Protein AF-A0A6G1LBF7-F1 (afdb_monomer_lite)

Radius of gyration: 17.84 Å; chains: 1; bounding box: 27×61×36 Å

Sequence (98 aa):
MPEDICTYSLKQLDTAKLFIKRPKIASYLGSTVLADRFLIEVETHNLTKRNPHPNLVQFQGCIARNGRATGLILRRYAGTLMDVVGDSEGSIRSNVTQ

Structure (mmCIF, N/CA/C/O backbone):
data_AF-A0A6G1LBF7-F1
#
_entry.id   AF-A0A6G1LBF7-F1
#
loop_
_atom_site.group_PDB
_atom_site.id
_atom_site.type_symbol
_atom_site.label_atom_id
_atom_site.label_alt_id
_atom_site.label_comp_id
_atom_site.label_asym_id
_atom_site.label_entity_id
_atom_site.label_seq_id
_atom_site.pdbx_PDB_ins_code
_atom_site.Cartn_x
_atom_site.Cartn_y
_atom_site.Cartn_z
_atom_site.occupancy
_atom_site.B_iso_or_equiv
_atom_site.auth_seq_id
_atom_site.auth_comp_id
_atom_site.auth_asym_id
_atom_site.auth_atom_id
_atom_site.pdbx_PDB_model_num
ATOM 1 N N . MET A 1 1 ? 9.473 -10.016 -8.746 1.00 80.75 1 MET A N 1
ATOM 2 C CA . MET A 1 1 ? 8.925 -9.884 -7.382 1.00 80.75 1 MET A CA 1
ATOM 3 C C . MET A 1 1 ? 9.601 -10.910 -6.507 1.00 80.75 1 MET A C 1
ATOM 5 O O . MET A 1 1 ? 9.688 -12.039 -6.975 1.00 80.75 1 MET A O 1
ATOM 9 N N . PRO A 1 2 ? 10.087 -10.533 -5.317 1.00 82.56 2 PRO A N 1
ATOM 10 C CA . PRO A 1 2 ? 10.571 -11.492 -4.327 1.00 82.56 2 PRO A CA 1
ATOM 11 C C . PRO A 1 2 ? 9.477 -12.493 -3.927 1.00 82.56 2 PRO A C 1
ATOM 13 O O . PRO A 1 2 ? 8.295 -12.143 -3.903 1.00 82.56 2 PRO A O 1
ATOM 16 N N . GLU A 1 3 ? 9.867 -13.737 -3.649 1.00 82.88 3 GLU A N 1
ATOM 17 C CA . GLU A 1 3 ? 8.941 -14.851 -3.379 1.00 82.88 3 GLU A CA 1
ATOM 18 C C . GLU A 1 3 ? 8.234 -14.739 -2.019 1.00 82.88 3 GLU A C 1
ATOM 20 O O . GLU A 1 3 ? 7.135 -15.258 -1.841 1.00 82.88 3 GLU A O 1
ATOM 25 N N . ASP A 1 4 ? 8.829 -14.018 -1.068 1.00 88.50 4 ASP A N 1
ATOM 26 C CA . ASP A 1 4 ? 8.313 -13.821 0.290 1.00 88.50 4 ASP A CA 1
ATOM 27 C C . ASP A 1 4 ? 7.263 -12.697 0.394 1.00 88.50 4 ASP A C 1
ATOM 29 O O . ASP A 1 4 ? 6.758 -12.407 1.483 1.00 88.50 4 ASP A O 1
ATOM 33 N N . ILE A 1 5 ? 6.914 -12.059 -0.728 1.00 91.69 5 ILE A N 1
ATOM 34 C CA . ILE A 1 5 ? 5.910 -10.995 -0.787 1.00 91.69 5 ILE A CA 1
ATOM 35 C C . ILE A 1 5 ? 4.579 -11.556 -1.289 1.00 91.69 5 ILE A C 1
ATOM 37 O O . ILE A 1 5 ? 4.445 -12.006 -2.426 1.00 91.69 5 ILE A O 1
ATOM 41 N N . CYS A 1 6 ? 3.536 -11.434 -0.463 1.00 93.31 6 CYS A N 1
ATOM 42 C CA . CYS A 1 6 ? 2.171 -11.734 -0.889 1.00 93.31 6 CYS A CA 1
ATOM 43 C C . CYS A 1 6 ? 1.724 -10.740 -1.971 1.00 93.31 6 CYS A C 1
ATOM 45 O O . CYS A 1 6 ? 1.683 -9.528 -1.730 1.00 93.31 6 CYS A O 1
ATOM 47 N N . THR A 1 7 ? 1.338 -11.256 -3.138 1.00 94.75 7 THR A N 1
ATOM 48 C CA . THR A 1 7 ? 0.835 -10.450 -4.255 1.00 94.75 7 THR A CA 1
ATOM 49 C C . THR A 1 7 ? -0.632 -10.744 -4.542 1.00 94.75 7 THR A C 1
ATOM 51 O O . THR A 1 7 ? -1.097 -11.869 -4.375 1.00 94.75 7 THR A O 1
ATOM 54 N N . TYR A 1 8 ? -1.365 -9.720 -4.975 1.00 95.12 8 TYR A N 1
ATOM 55 C CA . TYR A 1 8 ? -2.794 -9.808 -5.270 1.00 95.12 8 TYR A CA 1
ATOM 56 C C . TYR A 1 8 ? -3.125 -9.116 -6.591 1.00 95.12 8 TYR A C 1
ATOM 58 O O . TYR A 1 8 ? -2.475 -8.143 -6.989 1.00 95.12 8 TYR A O 1
ATOM 66 N N . SER A 1 9 ? -4.187 -9.568 -7.254 1.00 94.44 9 SER A N 1
ATOM 67 C CA . SER A 1 9 ? -4.835 -8.788 -8.307 1.00 94.44 9 SER A CA 1
ATOM 68 C C . SER A 1 9 ? -5.821 -7.808 -7.682 1.00 94.44 9 SER A C 1
ATOM 70 O O . SER A 1 9 ? -6.564 -8.161 -6.768 1.00 94.44 9 SER A O 1
ATOM 72 N N . LEU A 1 10 ? -5.902 -6.586 -8.216 1.00 90.88 10 LEU A N 1
ATOM 73 C CA . LEU A 1 10 ? -6.837 -5.571 -7.717 1.00 90.88 10 LEU A CA 1
ATOM 74 C C . LEU A 1 10 ? -8.298 -6.061 -7.717 1.00 90.88 10 LEU A C 1
ATOM 76 O O . LEU A 1 10 ? -9.068 -5.669 -6.851 1.00 90.88 10 LEU A O 1
ATOM 80 N N . LYS A 1 11 ? -8.669 -6.945 -8.654 1.00 91.69 11 LYS A N 1
ATOM 81 C CA . LYS A 1 11 ? -10.029 -7.500 -8.768 1.00 91.69 11 LYS A CA 1
ATOM 82 C C . LYS A 1 11 ? -10.435 -8.402 -7.593 1.00 91.69 11 LYS A C 1
ATOM 84 O O . LYS A 1 11 ? -11.615 -8.679 -7.439 1.00 91.69 11 LYS A O 1
ATOM 89 N N . GLN A 1 12 ? -9.474 -8.884 -6.807 1.00 89.62 12 GLN A N 1
ATOM 90 C CA . GLN A 1 12 ? -9.703 -9.803 -5.686 1.00 89.62 12 GLN A CA 1
ATOM 91 C C . GLN A 1 12 ? -9.846 -9.069 -4.346 1.00 89.62 12 GLN A C 1
ATOM 93 O O . GLN A 1 12 ? -10.084 -9.703 -3.324 1.00 89.62 12 GLN A O 1
ATOM 98 N N . LEU A 1 13 ? -9.652 -7.747 -4.330 1.00 91.81 13 LEU A N 1
ATOM 99 C CA . LEU A 1 13 ? -9.577 -6.966 -3.104 1.00 91.81 13 LEU A CA 1
ATOM 100 C C . LEU A 1 13 ? -10.878 -6.209 -2.853 1.00 91.81 13 LEU A C 1
ATOM 102 O O . LEU A 1 13 ? -11.366 -5.483 -3.717 1.00 91.81 13 LEU A O 1
ATOM 106 N N . ASP A 1 14 ? -11.371 -6.297 -1.621 1.00 93.69 14 ASP A N 1
ATOM 107 C CA . ASP A 1 14 ? -12.365 -5.366 -1.091 1.00 9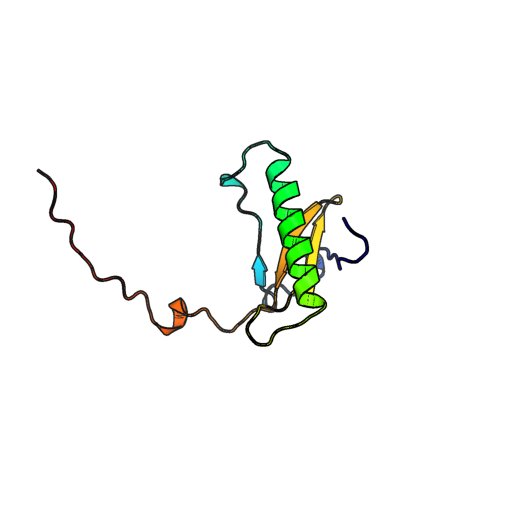3.69 14 ASP A CA 1
ATOM 108 C C . ASP A 1 14 ? -11.669 -4.040 -0.741 1.00 93.69 14 ASP A C 1
ATOM 110 O O . ASP A 1 14 ? -11.153 -3.829 0.361 1.00 93.69 14 ASP A O 1
ATOM 114 N N . THR A 1 15 ? -11.589 -3.143 -1.722 1.00 88.94 15 THR A N 1
ATOM 115 C CA . THR A 1 15 ? -10.859 -1.872 -1.605 1.00 88.94 15 THR A CA 1
ATOM 116 C C . THR A 1 15 ? -11.497 -0.894 -0.617 1.00 88.94 15 THR A C 1
ATOM 118 O O . THR A 1 15 ? -10.815 0.024 -0.150 1.00 88.94 15 THR A O 1
ATOM 121 N N . ALA A 1 16 ? -12.760 -1.101 -0.232 1.00 90.88 16 ALA A N 1
ATOM 122 C CA . ALA A 1 16 ? -13.411 -0.295 0.796 1.00 90.88 16 ALA A CA 1
ATOM 123 C C . ALA A 1 16 ? -12.775 -0.530 2.177 1.00 90.88 16 ALA A C 1
ATOM 125 O O . ALA A 1 16 ? -12.626 0.407 2.959 1.00 90.88 16 ALA A O 1
ATOM 126 N N . LYS A 1 17 ? -12.303 -1.752 2.456 1.00 93.81 17 LYS A N 1
ATOM 127 C CA . LYS A 1 17 ? -11.690 -2.123 3.747 1.00 93.81 17 LYS A CA 1
ATOM 128 C C . LYS A 1 17 ? -10.177 -1.916 3.809 1.00 93.81 17 LYS A C 1
ATOM 130 O O . LYS A 1 17 ? -9.578 -2.027 4.877 1.00 93.81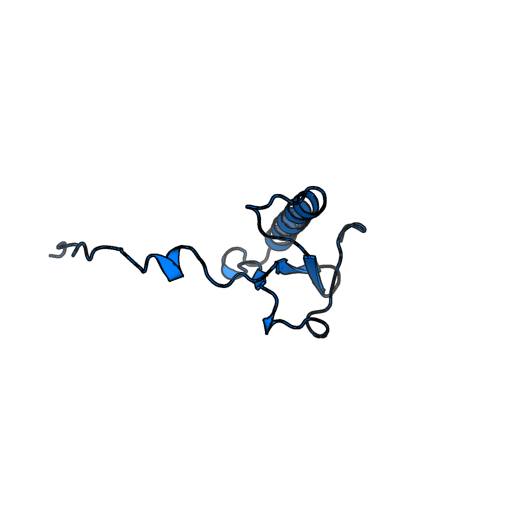 17 LYS A O 1
ATOM 135 N N . LEU A 1 18 ? -9.547 -1.612 2.679 1.00 96.06 18 LEU A N 1
ATOM 136 C CA . LEU A 1 18 ? -8.093 -1.564 2.539 1.00 96.06 18 LEU A CA 1
ATOM 137 C C . LEU A 1 18 ? -7.632 -0.178 2.122 1.00 96.06 18 LEU A C 1
ATOM 139 O O . LEU A 1 18 ? -8.289 0.475 1.317 1.00 96.06 18 LEU A O 1
ATOM 143 N N . PHE A 1 19 ? -6.477 0.256 2.617 1.00 96.56 19 PHE A N 1
ATOM 144 C CA . PHE A 1 19 ? -5.821 1.452 2.107 1.00 96.56 19 PHE A CA 1
ATOM 145 C C . PHE A 1 19 ? -4.796 1.051 1.046 1.00 96.56 19 PHE A C 1
ATOM 147 O O . PHE A 1 19 ? -3.868 0.292 1.320 1.00 96.56 19 PHE A O 1
ATOM 154 N N . ILE A 1 20 ? -4.969 1.555 -0.177 1.00 96.44 20 ILE A N 1
ATOM 155 C CA . ILE A 1 20 ? -4.092 1.230 -1.303 1.00 96.44 20 ILE A CA 1
ATOM 156 C C . ILE A 1 20 ? -3.175 2.416 -1.585 1.00 96.44 20 ILE A C 1
ATOM 158 O O . ILE A 1 20 ? -3.590 3.394 -2.210 1.00 96.44 20 ILE A O 1
ATOM 162 N N . LYS A 1 21 ? -1.914 2.318 -1.161 1.00 95.00 21 LYS A N 1
ATOM 163 C CA . LYS A 1 21 ? -0.901 3.338 -1.457 1.00 95.00 21 LYS A CA 1
ATOM 164 C C . LYS A 1 21 ? -0.317 3.083 -2.846 1.00 95.00 21 LYS A C 1
ATOM 166 O O . LYS A 1 21 ? 0.259 2.023 -3.089 1.00 95.00 21 LYS A O 1
ATOM 171 N N . ARG A 1 22 ? -0.477 4.035 -3.768 1.00 93.19 22 ARG A N 1
ATOM 172 C CA . ARG A 1 22 ? 0.052 3.948 -5.141 1.00 93.19 22 ARG A CA 1
ATOM 173 C C . ARG A 1 22 ? 1.320 4.790 -5.308 1.00 93.19 22 ARG A C 1
ATOM 175 O O . ARG A 1 22 ? 1.432 5.831 -4.660 1.00 93.19 22 ARG A O 1
ATOM 182 N N . PRO A 1 23 ? 2.245 4.386 -6.196 1.00 89.44 23 PRO A N 1
ATOM 183 C CA . PRO A 1 23 ? 3.406 5.202 -6.519 1.00 89.44 23 PRO A CA 1
ATOM 184 C C . PRO A 1 23 ? 2.974 6.516 -7.184 1.00 89.44 23 PRO A C 1
ATOM 186 O O . PRO A 1 23 ? 2.079 6.538 -8.034 1.00 89.44 23 PRO A O 1
ATOM 189 N N . LYS A 1 24 ? 3.627 7.625 -6.824 1.00 85.56 24 LYS A N 1
ATOM 190 C CA . LYS A 1 24 ? 3.367 8.943 -7.419 1.00 85.56 24 LYS A CA 1
ATOM 191 C C . LYS A 1 24 ? 4.090 9.061 -8.766 1.00 85.56 24 LYS A C 1
ATOM 193 O O . LYS A 1 24 ? 5.233 9.502 -8.833 1.00 85.56 24 LYS A O 1
ATOM 198 N N . ILE A 1 25 ? 3.410 8.651 -9.839 1.00 79.25 25 ILE A N 1
ATOM 199 C CA . ILE A 1 25 ? 3.985 8.525 -11.195 1.00 79.25 25 ILE A CA 1
ATOM 200 C C . ILE A 1 25 ? 4.486 9.864 -11.754 1.00 79.25 25 ILE A C 1
ATOM 202 O O . ILE A 1 25 ? 5.535 9.903 -12.385 1.00 79.25 25 ILE A O 1
ATOM 206 N N . ALA A 1 26 ? 3.780 10.968 -11.485 1.00 76.31 26 ALA A N 1
ATOM 207 C CA . ALA A 1 26 ? 4.123 12.293 -12.016 1.00 76.31 26 ALA A CA 1
ATOM 208 C C . ALA A 1 26 ? 5.539 12.771 -11.635 1.00 76.31 26 ALA A C 1
ATOM 210 O O . ALA A 1 26 ? 6.100 13.626 -12.308 1.00 76.31 26 ALA A O 1
ATOM 211 N N . SER A 1 27 ? 6.126 12.213 -10.574 1.00 67.12 27 SER A N 1
ATOM 212 C CA . SER A 1 27 ? 7.474 12.559 -10.117 1.00 67.12 27 SER A CA 1
ATOM 213 C C . SER A 1 27 ? 8.590 11.797 -10.847 1.00 67.12 27 SER A C 1
ATOM 215 O O . SER A 1 27 ? 9.758 12.087 -10.614 1.00 67.12 27 SER A O 1
ATOM 217 N N . TYR A 1 28 ? 8.255 10.825 -11.706 1.00 64.75 28 TYR A N 1
ATOM 218 C CA . TYR A 1 28 ? 9.218 9.937 -12.361 1.00 64.75 28 TYR A CA 1
ATOM 219 C C . TYR A 1 28 ? 8.749 9.604 -13.785 1.00 64.75 28 TYR A C 1
ATOM 221 O O . TYR A 1 28 ? 8.185 8.541 -14.048 1.00 64.75 28 TYR A O 1
ATOM 229 N N . LEU A 1 29 ? 8.951 10.534 -14.718 1.00 71.75 29 LEU A N 1
ATOM 230 C CA . LEU A 1 29 ? 8.636 10.309 -16.127 1.00 71.75 29 LEU A CA 1
ATOM 231 C C . LEU A 1 29 ? 9.703 9.411 -16.777 1.00 71.75 29 LEU A C 1
ATOM 233 O O . LEU A 1 29 ? 10.880 9.756 -16.811 1.00 71.75 29 LEU A O 1
ATOM 237 N N . GLY A 1 30 ? 9.273 8.263 -17.311 1.00 66.12 30 GLY A N 1
ATOM 238 C CA . GLY A 1 30 ? 10.025 7.489 -18.308 1.00 66.12 30 GLY A CA 1
ATOM 239 C C . GLY A 1 30 ? 11.159 6.582 -17.814 1.00 66.12 30 GLY A C 1
ATOM 240 O O . GLY A 1 30 ? 11.859 6.027 -18.655 1.00 66.12 30 GLY A O 1
ATOM 241 N N . SER A 1 31 ? 11.355 6.388 -16.504 1.00 74.00 31 SER A N 1
ATOM 242 C CA . SER A 1 31 ? 12.465 5.572 -15.978 1.00 74.00 31 SER A CA 1
ATOM 243 C C . SER A 1 31 ? 12.018 4.376 -15.129 1.00 74.00 31 SER A C 1
ATOM 245 O O . SER A 1 31 ? 10.972 4.395 -14.475 1.00 74.00 31 SER A O 1
ATOM 247 N N . THR A 1 32 ? 12.842 3.321 -15.103 1.00 82.00 32 THR A N 1
ATOM 248 C CA . THR A 1 32 ? 12.664 2.159 -14.207 1.00 82.00 32 THR A CA 1
ATOM 249 C C . THR A 1 32 ? 12.838 2.523 -12.736 1.00 82.00 32 THR A C 1
ATOM 251 O O . THR A 1 32 ? 12.315 1.819 -11.880 1.00 82.00 32 THR A O 1
ATOM 254 N N . VAL A 1 33 ? 13.459 3.673 -12.446 1.00 85.94 33 VAL A N 1
ATOM 255 C CA . VAL A 1 33 ? 13.711 4.192 -11.093 1.00 85.94 33 VAL A CA 1
ATOM 256 C C . VAL A 1 33 ? 12.445 4.208 -10.240 1.00 85.94 33 VAL A C 1
ATOM 258 O O . VAL A 1 33 ? 12.513 3.935 -9.044 1.00 85.94 33 VAL A O 1
ATOM 261 N N . LEU A 1 34 ? 11.279 4.497 -10.831 1.00 87.69 34 LEU A N 1
ATOM 262 C CA . LEU A 1 34 ? 10.013 4.434 -10.101 1.00 87.69 34 LEU A CA 1
ATOM 263 C C . LEU A 1 34 ? 9.698 3.015 -9.625 1.00 87.69 34 LEU A C 1
ATOM 265 O O . LEU A 1 34 ? 9.310 2.829 -8.476 1.00 87.69 34 LEU A O 1
ATOM 269 N N . ALA A 1 35 ? 9.842 2.031 -10.512 1.00 87.25 35 ALA A N 1
ATOM 270 C CA . ALA A 1 35 ? 9.588 0.636 -10.185 1.00 87.25 35 ALA A CA 1
ATOM 271 C C . ALA A 1 35 ? 10.591 0.132 -9.140 1.00 87.25 35 ALA A C 1
ATOM 273 O O . ALA A 1 35 ? 10.175 -0.533 -8.196 1.00 87.25 35 ALA A O 1
ATOM 274 N N . ASP A 1 36 ? 11.863 0.515 -9.264 1.00 89.25 36 ASP A N 1
ATOM 275 C CA . ASP A 1 36 ? 12.927 0.121 -8.336 1.00 89.25 36 ASP A CA 1
ATOM 276 C C . ASP A 1 36 ? 12.698 0.724 -6.941 1.00 89.25 36 ASP A C 1
ATOM 278 O O . ASP A 1 36 ? 12.690 0.013 -5.938 1.00 89.25 36 ASP A O 1
ATOM 282 N N . ARG A 1 37 ? 12.399 2.029 -6.859 1.00 89.94 37 ARG A N 1
ATOM 283 C CA . ARG A 1 37 ? 12.060 2.695 -5.587 1.00 89.94 37 ARG A CA 1
ATOM 284 C C . ARG A 1 37 ? 10.794 2.131 -4.964 1.00 89.94 37 ARG A C 1
ATOM 286 O O . ARG A 1 37 ? 10.723 1.970 -3.748 1.00 89.94 37 ARG A O 1
ATOM 293 N N . PHE A 1 38 ? 9.792 1.833 -5.784 1.00 92.38 38 PHE A N 1
ATOM 294 C CA . PHE A 1 38 ? 8.561 1.252 -5.278 1.00 92.38 38 PHE A CA 1
ATOM 295 C C . PHE A 1 38 ? 8.774 -0.183 -4.791 1.00 92.38 38 PHE A C 1
ATOM 297 O O . PHE A 1 38 ? 8.171 -0.574 -3.797 1.00 92.38 38 PHE A O 1
ATOM 304 N N . LEU A 1 39 ? 9.666 -0.953 -5.420 1.00 92.50 39 LEU A N 1
ATOM 305 C CA . LEU A 1 39 ? 10.050 -2.275 -4.932 1.00 92.50 39 LEU A CA 1
ATOM 306 C C . LEU A 1 39 ? 10.746 -2.194 -3.566 1.00 92.50 39 LEU A C 1
ATOM 308 O O . LEU A 1 39 ? 10.359 -2.932 -2.663 1.00 92.50 39 LEU A O 1
ATOM 312 N N . ILE A 1 40 ? 11.667 -1.242 -3.375 1.00 93.56 40 ILE A N 1
ATOM 313 C CA . ILE A 1 40 ? 12.282 -0.971 -2.061 1.00 93.56 40 ILE A CA 1
ATOM 314 C C . ILE A 1 40 ? 11.203 -0.671 -1.011 1.00 93.56 40 ILE A C 1
ATOM 316 O O . ILE A 1 40 ? 11.267 -1.152 0.121 1.00 93.56 40 ILE A O 1
ATOM 320 N N . GLU A 1 41 ? 10.177 0.099 -1.379 1.00 93.94 41 GLU A N 1
ATOM 321 C CA . GLU A 1 41 ? 9.059 0.386 -0.482 1.00 93.94 41 GLU A CA 1
ATOM 322 C C . GLU A 1 41 ? 8.276 -0.883 -0.102 1.00 93.94 41 GLU A C 1
ATOM 324 O O . GLU A 1 41 ? 7.921 -1.055 1.068 1.00 93.94 41 GLU A O 1
ATOM 329 N N . VAL A 1 42 ? 8.039 -1.789 -1.059 1.00 95.44 42 VAL A N 1
ATOM 330 C CA . VAL A 1 42 ? 7.390 -3.091 -0.817 1.00 95.44 42 VAL A CA 1
ATOM 331 C C . VAL A 1 42 ? 8.228 -3.946 0.136 1.00 95.44 42 VAL A C 1
ATOM 333 O O . VAL A 1 42 ? 7.691 -4.471 1.110 1.00 95.44 42 VAL A O 1
ATOM 336 N N . GLU A 1 43 ? 9.532 -4.065 -0.103 1.00 94.81 43 GLU A N 1
ATOM 337 C CA . GLU A 1 43 ? 10.442 -4.859 0.734 1.00 94.81 43 GLU A CA 1
ATOM 338 C C . GLU A 1 43 ? 10.534 -4.303 2.159 1.00 94.81 43 GLU A C 1
ATOM 340 O O . GLU A 1 43 ? 10.452 -5.055 3.133 1.00 94.81 43 GLU A O 1
ATOM 345 N N . THR A 1 44 ? 10.593 -2.976 2.290 1.00 94.44 44 THR A N 1
ATOM 346 C CA . THR A 1 44 ? 10.609 -2.293 3.591 1.00 94.44 44 THR A CA 1
ATOM 347 C C . THR A 1 44 ? 9.347 -2.600 4.398 1.00 94.44 44 THR A C 1
ATOM 349 O O . THR A 1 44 ? 9.422 -2.898 5.588 1.00 94.44 44 THR A O 1
ATOM 352 N N . HIS A 1 45 ? 8.175 -2.597 3.761 1.00 95.38 45 HIS A N 1
ATOM 353 C CA . HIS A 1 45 ? 6.936 -2.988 4.433 1.00 95.38 45 HIS A CA 1
ATOM 354 C C . HIS A 1 45 ? 6.857 -4.500 4.703 1.00 95.38 45 HIS A C 1
ATOM 356 O O . HIS A 1 45 ? 6.229 -4.926 5.673 1.00 95.38 45 HIS A O 1
ATOM 362 N N . ASN A 1 46 ? 7.511 -5.339 3.896 1.00 94.44 46 ASN A N 1
ATOM 363 C CA . ASN A 1 46 ? 7.577 -6.770 4.189 1.00 94.44 46 ASN A CA 1
ATOM 364 C C . ASN A 1 46 ? 8.399 -7.056 5.459 1.00 94.44 46 ASN A C 1
ATOM 366 O O . ASN A 1 46 ? 8.074 -7.970 6.220 1.00 94.44 46 ASN A O 1
ATOM 370 N N . LEU A 1 47 ? 9.420 -6.238 5.742 1.00 92.94 47 LEU A N 1
ATOM 371 C CA . LEU A 1 47 ? 10.163 -6.295 7.005 1.00 92.94 47 LEU A CA 1
ATOM 372 C C . LEU A 1 47 ? 9.264 -5.973 8.208 1.00 92.94 47 LEU A C 1
ATOM 374 O O . LEU A 1 47 ? 9.307 -6.690 9.209 1.00 92.94 47 LEU A O 1
ATOM 378 N N . THR A 1 48 ? 8.413 -4.946 8.111 1.00 90.69 48 THR A N 1
ATOM 379 C CA . THR A 1 48 ? 7.490 -4.588 9.206 1.00 90.69 48 THR A CA 1
ATOM 380 C C . THR A 1 48 ? 6.380 -5.618 9.395 1.00 90.69 48 THR A C 1
ATOM 382 O O . THR A 1 48 ? 5.909 -5.812 10.512 1.00 90.69 48 THR A O 1
ATOM 385 N N . LYS A 1 49 ? 5.995 -6.348 8.341 1.00 91.75 49 LYS A N 1
ATOM 386 C CA . LYS A 1 49 ? 5.071 -7.488 8.453 1.00 91.75 49 LYS A CA 1
ATOM 387 C C . LYS A 1 49 ? 5.660 -8.642 9.269 1.00 91.75 49 LYS A C 1
ATOM 389 O O . LYS A 1 49 ? 4.923 -9.290 10.006 1.00 91.75 49 LYS A O 1
ATOM 394 N N . ARG A 1 50 ? 6.971 -8.890 9.160 1.00 90.75 50 ARG A N 1
ATOM 395 C CA . ARG A 1 50 ? 7.669 -9.920 9.950 1.00 90.75 50 ARG A CA 1
ATOM 396 C C . ARG A 1 50 ? 7.790 -9.557 11.429 1.00 90.75 50 ARG A C 1
ATOM 398 O O . ARG A 1 50 ? 7.751 -10.452 12.262 1.00 90.75 50 ARG A O 1
ATOM 405 N N . ASN A 1 51 ? 7.888 -8.266 11.745 1.00 91.19 51 ASN A N 1
ATOM 406 C CA . ASN A 1 51 ? 7.941 -7.753 13.117 1.00 91.19 51 ASN A CA 1
ATOM 407 C C . ASN A 1 51 ? 6.879 -6.658 13.323 1.00 91.19 51 ASN A C 1
ATOM 409 O O . ASN A 1 51 ? 7.212 -5.468 13.286 1.00 91.19 51 ASN A O 1
ATOM 413 N N . PRO A 1 52 ? 5.598 -7.029 13.508 1.00 92.00 52 PRO A N 1
ATOM 414 C CA . PRO A 1 52 ? 4.520 -6.059 13.641 1.00 92.00 52 PRO A CA 1
ATOM 415 C C . PRO A 1 52 ? 4.715 -5.168 14.870 1.00 92.00 52 PRO A C 1
ATOM 417 O O . PRO A 1 52 ? 4.864 -5.660 15.986 1.00 92.00 52 PRO A O 1
ATOM 420 N N . HIS A 1 53 ? 4.653 -3.852 14.676 1.00 92.50 53 HIS A N 1
ATOM 421 C CA . HIS A 1 53 ? 4.673 -2.876 15.763 1.00 92.50 53 HIS A CA 1
ATOM 422 C C . HIS A 1 53 ? 3.287 -2.227 15.912 1.00 92.50 53 HIS A C 1
ATOM 424 O O . HIS A 1 53 ? 2.700 -1.850 14.894 1.00 92.50 53 HIS A O 1
ATOM 430 N N . PRO A 1 54 ? 2.758 -2.036 17.137 1.00 92.25 54 PRO A N 1
ATOM 431 C CA . PRO A 1 54 ? 1.405 -1.505 17.350 1.00 92.25 54 PRO A CA 1
ATOM 432 C C . PRO A 1 54 ? 1.180 -0.113 16.741 1.00 92.25 54 PRO A C 1
ATOM 434 O O . PRO A 1 54 ? 0.073 0.194 16.308 1.00 92.25 54 PRO A O 1
ATOM 437 N N . ASN A 1 55 ? 2.238 0.699 16.658 1.00 94.12 55 ASN A N 1
ATOM 438 C CA . ASN A 1 55 ? 2.179 2.076 16.148 1.00 94.12 55 ASN A CA 1
ATOM 439 C C . ASN A 1 55 ? 2.623 2.220 14.681 1.00 94.12 55 ASN A C 1
ATOM 441 O O . ASN A 1 55 ? 2.802 3.339 14.209 1.00 94.12 55 ASN A O 1
ATOM 445 N N . LEU A 1 56 ? 2.845 1.114 13.964 1.00 93.38 56 LEU A N 1
ATOM 446 C CA . LEU A 1 56 ? 3.122 1.138 12.527 1.00 93.38 56 LEU A CA 1
ATOM 447 C C . LEU A 1 56 ? 1.949 0.545 11.752 1.00 93.38 56 LEU A C 1
ATOM 449 O O . LEU A 1 56 ? 1.217 -0.319 12.236 1.00 93.38 56 LEU A O 1
ATOM 453 N N . VAL A 1 57 ? 1.780 1.007 10.514 1.00 94.62 57 VAL A N 1
ATOM 454 C CA . VAL A 1 57 ? 0.741 0.480 9.631 1.00 94.62 57 VAL A CA 1
ATOM 455 C C . VAL A 1 57 ? 0.991 -0.992 9.316 1.00 94.62 57 VAL A C 1
ATOM 457 O O . VAL A 1 57 ? 2.094 -1.399 8.953 1.00 94.62 57 VAL A O 1
ATOM 460 N N . GLN A 1 58 ? -0.064 -1.798 9.418 1.00 94.75 58 GLN A N 1
ATOM 461 C CA . GLN A 1 58 ? 0.000 -3.208 9.051 1.00 94.75 58 GLN A CA 1
ATOM 462 C C . GLN A 1 58 ? 0.017 -3.368 7.528 1.00 94.75 58 GLN A C 1
ATOM 464 O O . GLN A 1 58 ? -0.931 -2.979 6.835 1.00 94.75 58 GLN A O 1
ATOM 469 N N . PHE A 1 59 ? 1.090 -3.976 7.024 1.00 95.81 59 PHE A N 1
ATOM 470 C CA . PHE A 1 59 ? 1.251 -4.361 5.627 1.00 95.81 59 PHE A CA 1
ATOM 471 C C . PHE A 1 59 ? 0.659 -5.747 5.364 1.00 95.81 59 PHE A C 1
ATOM 473 O O . PHE A 1 59 ? 0.960 -6.706 6.073 1.00 95.81 59 PHE A O 1
ATOM 480 N N . GLN A 1 60 ? -0.170 -5.867 4.327 1.00 93.94 60 GLN A N 1
ATOM 481 C CA . GLN A 1 60 ? -0.826 -7.133 3.970 1.00 93.94 60 GLN A CA 1
ATOM 482 C C . GLN A 1 60 ? -0.178 -7.796 2.746 1.00 93.94 60 GLN A C 1
ATOM 484 O O . GLN A 1 60 ? -0.109 -9.027 2.663 1.00 93.94 60 GLN A O 1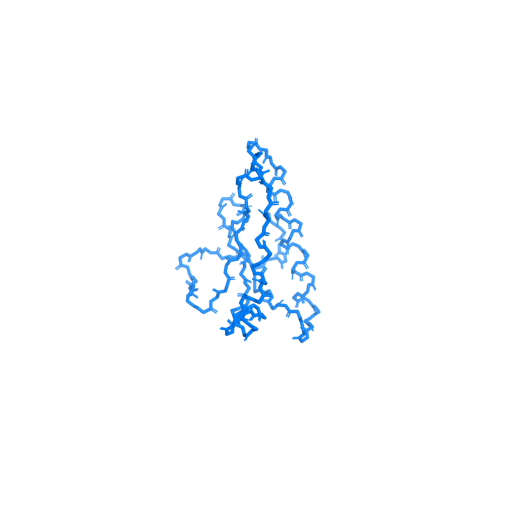
ATOM 489 N N . GLY A 1 61 ? 0.348 -6.987 1.827 1.00 94.88 61 GLY A N 1
ATOM 490 C CA . GLY A 1 61 ? 0.969 -7.412 0.576 1.00 94.88 61 GLY A CA 1
ATOM 491 C C . GLY A 1 61 ? 0.941 -6.287 -0.453 1.00 94.88 61 GLY A C 1
ATOM 492 O O . GLY A 1 61 ? 0.687 -5.129 -0.117 1.00 94.88 61 GLY A O 1
ATOM 493 N N . CYS A 1 62 ? 1.160 -6.606 -1.722 1.00 96.06 62 CYS A N 1
ATOM 494 C CA . CYS A 1 62 ? 1.076 -5.622 -2.798 1.00 96.06 62 CYS A CA 1
ATOM 495 C C . CYS A 1 62 ? 0.160 -6.085 -3.933 1.00 96.06 62 CYS A C 1
ATOM 497 O O . CYS A 1 62 ? -0.097 -7.271 -4.130 1.00 96.06 62 CYS A O 1
ATOM 499 N N . ILE A 1 63 ? -0.349 -5.126 -4.697 1.00 96.06 63 ILE A N 1
ATOM 500 C CA . ILE A 1 63 ? -0.999 -5.400 -5.971 1.00 96.06 63 ILE A CA 1
ATOM 501 C C . ILE A 1 63 ? 0.102 -5.574 -7.007 1.00 96.06 63 ILE A C 1
ATOM 503 O O . ILE A 1 63 ? 0.923 -4.667 -7.172 1.00 96.06 63 ILE A O 1
ATOM 507 N N . ALA A 1 64 ? 0.085 -6.689 -7.732 1.00 93.81 64 ALA A N 1
ATOM 508 C CA . ALA A 1 64 ? 1.025 -6.947 -8.814 1.00 93.81 64 ALA A CA 1
ATOM 509 C C . ALA A 1 64 ? 0.306 -7.070 -10.162 1.00 93.81 64 ALA A C 1
ATOM 511 O O . ALA A 1 64 ? -0.749 -7.694 -10.278 1.00 93.81 64 ALA A O 1
ATOM 512 N N . ARG A 1 65 ? 0.901 -6.491 -11.207 1.00 91.69 65 ARG A N 1
ATOM 513 C CA . ARG A 1 65 ? 0.461 -6.639 -12.598 1.00 91.69 65 ARG A CA 1
ATOM 514 C C . ARG A 1 65 ? 1.686 -6.791 -13.488 1.00 91.69 65 ARG A C 1
ATOM 516 O O . ARG A 1 65 ? 2.601 -5.976 -13.416 1.00 91.69 65 ARG A O 1
ATOM 523 N N . ASN A 1 66 ? 1.705 -7.8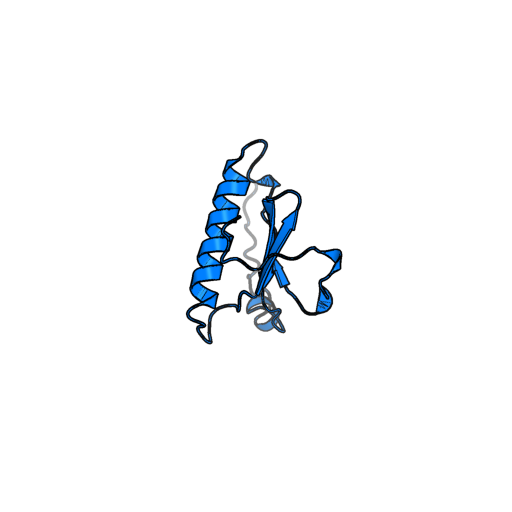22 -14.331 1.00 89.75 66 ASN A N 1
ATOM 524 C CA . ASN A 1 66 ? 2.820 -8.116 -15.243 1.00 89.75 66 ASN A CA 1
ATOM 525 C C . ASN A 1 66 ? 4.184 -8.151 -14.518 1.00 89.75 66 ASN A C 1
ATOM 527 O O . ASN A 1 66 ? 5.149 -7.528 -14.961 1.00 89.75 66 ASN A O 1
ATOM 531 N N . GLY A 1 67 ? 4.232 -8.796 -13.347 1.00 86.62 67 GLY A N 1
ATOM 532 C CA . GLY A 1 67 ? 5.443 -8.918 -12.524 1.00 86.62 67 GLY A CA 1
ATOM 533 C C . GLY A 1 67 ? 5.888 -7.643 -11.793 1.00 86.62 67 GLY A C 1
ATOM 534 O O . GLY A 1 67 ? 6.914 -7.675 -11.115 1.00 86.62 67 GLY A O 1
ATOM 535 N N . ARG A 1 68 ? 5.140 -6.535 -11.896 1.00 88.38 68 ARG A N 1
ATOM 536 C CA . ARG A 1 68 ? 5.461 -5.241 -11.268 1.00 88.38 68 ARG A CA 1
ATOM 537 C C . ARG A 1 68 ? 4.456 -4.874 -10.184 1.00 88.38 68 ARG A C 1
ATOM 539 O O . ARG A 1 68 ? 3.261 -5.107 -10.352 1.00 88.38 68 ARG A O 1
ATOM 546 N N . ALA A 1 69 ? 4.931 -4.262 -9.101 1.00 92.56 69 ALA A N 1
ATOM 547 C CA . ALA A 1 69 ? 4.070 -3.781 -8.028 1.00 92.56 69 ALA A CA 1
ATOM 548 C C . ALA A 1 69 ? 3.430 -2.473 -8.476 1.00 92.56 69 ALA A C 1
ATOM 550 O O . ALA A 1 69 ? 4.102 -1.574 -8.977 1.00 92.56 69 ALA A O 1
ATOM 551 N N . THR A 1 70 ? 2.121 -2.374 -8.291 1.00 93.06 70 THR A N 1
ATOM 552 C CA . THR A 1 70 ? 1.326 -1.206 -8.689 1.00 93.06 70 THR A CA 1
ATOM 553 C C . THR A 1 70 ? 0.607 -0.551 -7.512 1.00 93.06 70 THR A C 1
ATOM 555 O O . THR A 1 70 ? 0.002 0.508 -7.672 1.00 93.06 70 THR A O 1
ATOM 558 N N . GLY A 1 71 ? 0.652 -1.165 -6.328 1.00 95.00 71 GLY A N 1
ATOM 559 C CA . GLY A 1 71 ? 0.121 -0.590 -5.095 1.00 95.00 71 GLY A CA 1
ATOM 560 C C . GLY A 1 71 ? 0.508 -1.411 -3.868 1.00 95.00 71 GLY A C 1
ATOM 561 O O . GLY A 1 71 ? 0.621 -2.629 -3.964 1.00 95.00 71 GLY A O 1
ATOM 562 N N . LEU A 1 72 ? 0.691 -0.760 -2.724 1.00 96.56 72 LEU A N 1
ATOM 563 C CA . LEU A 1 72 ? 0.827 -1.420 -1.425 1.00 96.56 72 LEU A CA 1
ATOM 564 C C . LEU A 1 72 ? -0.553 -1.585 -0.805 1.00 96.56 72 LEU A C 1
ATOM 566 O O . LEU A 1 72 ? -1.372 -0.666 -0.863 1.00 96.56 72 LEU A O 1
ATOM 570 N N . ILE A 1 73 ? -0.792 -2.741 -0.199 1.00 97.00 73 ILE A N 1
ATOM 571 C CA . ILE A 1 73 ? -2.024 -3.048 0.516 1.00 97.00 73 ILE A CA 1
ATOM 572 C C . ILE A 1 73 ? -1.744 -2.867 2.000 1.00 97.00 73 ILE A C 1
ATOM 574 O O . ILE A 1 73 ? -1.022 -3.652 2.623 1.00 97.00 73 ILE A O 1
ATOM 578 N N . LEU A 1 74 ? -2.319 -1.808 2.550 1.00 96.69 74 LEU A N 1
ATOM 579 C CA . LEU A 1 74 ? -2.168 -1.408 3.936 1.00 96.69 74 LEU A CA 1
ATOM 580 C C . LEU A 1 74 ? -3.511 -1.512 4.657 1.00 96.69 74 LEU A C 1
ATOM 582 O O . LEU A 1 74 ? -4.585 -1.393 4.055 1.00 96.69 74 LEU A O 1
ATOM 586 N N . ARG A 1 75 ? -3.458 -1.708 5.974 1.00 95.50 75 ARG A N 1
ATOM 587 C CA . ARG A 1 75 ? -4.640 -1.569 6.825 1.00 95.50 75 ARG A CA 1
ATOM 588 C C . ARG A 1 75 ? -5.219 -0.158 6.692 1.00 95.50 75 ARG A C 1
ATOM 590 O O . ARG A 1 75 ? -4.493 0.829 6.781 1.00 95.50 75 ARG A O 1
ATOM 597 N N . ARG A 1 76 ? -6.537 -0.074 6.505 1.00 95.31 76 ARG A N 1
ATOM 598 C CA . ARG A 1 76 ? -7.280 1.185 6.591 1.00 95.31 76 ARG A CA 1
ATOM 599 C C . ARG A 1 76 ? -7.552 1.516 8.060 1.00 95.31 76 ARG A C 1
ATOM 601 O O . ARG A 1 76 ? -8.002 0.653 8.813 1.00 95.31 76 ARG A O 1
ATOM 608 N N . TYR A 1 77 ? -7.288 2.758 8.449 1.00 93.94 77 TYR A N 1
ATOM 609 C CA . TYR A 1 77 ? -7.654 3.317 9.752 1.00 93.94 77 TYR A CA 1
ATOM 610 C C . TYR A 1 77 ? -8.832 4.283 9.592 1.00 93.94 77 TYR A C 1
ATOM 612 O O . TYR A 1 77 ? -9.149 4.682 8.472 1.00 93.94 77 TYR A O 1
ATOM 620 N N . ALA A 1 78 ? -9.488 4.626 10.704 1.00 93.31 78 ALA A N 1
ATOM 621 C CA . ALA A 1 78 ? -10.672 5.488 10.705 1.00 93.31 78 ALA A CA 1
ATOM 622 C C . ALA A 1 78 ? -10.386 6.907 10.185 1.00 93.31 78 ALA A C 1
ATOM 624 O O . ALA A 1 78 ? -11.266 7.529 9.604 1.00 93.31 78 ALA A O 1
ATOM 625 N N . GLY A 1 79 ? -9.155 7.386 10.361 1.00 92.25 79 GLY A N 1
ATOM 626 C CA . GLY A 1 79 ? -8.716 8.696 9.909 1.00 92.25 79 GLY A CA 1
ATOM 627 C C . GLY A 1 79 ? -7.234 8.910 10.185 1.00 92.25 79 GLY A C 1
ATOM 628 O O . GLY A 1 79 ? -6.541 8.044 10.731 1.00 92.25 79 GLY A O 1
ATOM 629 N N . THR A 1 80 ? -6.757 10.068 9.771 1.00 93.88 80 THR A N 1
ATOM 630 C CA . THR A 1 80 ? -5.425 10.606 10.017 1.00 93.88 80 THR A CA 1
ATOM 631 C C . THR A 1 80 ? -5.470 11.602 11.172 1.00 93.88 80 THR A C 1
ATOM 633 O O . THR A 1 80 ? -6.536 12.024 11.611 1.00 93.88 80 THR A O 1
ATOM 636 N N . LEU A 1 81 ? -4.300 12.015 11.660 1.00 93.19 81 LEU A N 1
ATOM 637 C CA . LEU A 1 81 ? -4.225 13.078 12.662 1.00 93.19 81 LEU A CA 1
ATOM 638 C C . LEU A 1 81 ? -4.854 14.389 12.156 1.00 93.19 81 LEU A C 1
ATOM 640 O O . LEU A 1 81 ? -5.553 15.053 12.914 1.00 93.19 81 LEU A O 1
ATOM 644 N N . MET A 1 82 ? -4.651 14.725 10.877 1.00 94.25 82 MET A N 1
ATOM 645 C CA . MET A 1 82 ? -5.204 15.939 10.264 1.00 94.25 82 MET A CA 1
ATOM 646 C C . MET A 1 82 ? -6.736 15.939 10.250 1.00 94.25 82 MET A C 1
ATOM 648 O O . MET A 1 82 ? -7.341 16.981 10.479 1.00 94.25 82 MET A O 1
ATOM 652 N N . ASP A 1 83 ? -7.362 14.770 10.073 1.00 92.44 83 ASP A N 1
ATOM 653 C CA . ASP A 1 83 ? -8.827 14.641 10.120 1.00 92.44 83 ASP A CA 1
ATOM 654 C C . ASP A 1 83 ? -9.396 14.967 11.511 1.00 92.44 83 ASP A C 1
ATOM 656 O O . ASP A 1 83 ? -10.540 15.398 11.628 1.00 92.44 83 ASP A O 1
ATOM 660 N N . VAL A 1 84 ? -8.605 14.756 12.570 1.00 90.62 84 VAL A N 1
ATOM 661 C CA . VAL A 1 84 ? -9.021 14.973 13.964 1.00 90.62 84 VAL A CA 1
ATOM 662 C C . VAL A 1 84 ? -8.710 16.390 14.435 1.00 90.62 84 VAL A C 1
ATOM 664 O O . VAL A 1 84 ? -9.536 17.007 15.102 1.00 90.62 84 VAL A O 1
ATOM 667 N N . VAL A 1 85 ? -7.517 16.898 14.122 1.00 92.00 85 VAL A N 1
ATOM 668 C CA . VAL A 1 85 ? -7.069 18.226 14.574 1.00 92.00 85 VAL A CA 1
ATOM 669 C C . VAL A 1 85 ? -7.753 19.344 13.778 1.00 92.00 85 VAL A C 1
ATOM 671 O O . VAL A 1 85 ? -7.908 20.450 14.291 1.00 92.00 85 VAL A O 1
ATOM 674 N N . GLY A 1 86 ? -8.209 19.055 12.553 1.00 79.50 86 GLY A N 1
ATOM 675 C CA . GLY A 1 86 ? -8.639 20.078 11.606 1.00 79.50 86 GLY A CA 1
ATOM 676 C C . GLY A 1 86 ? -7.442 20.869 11.073 1.00 79.50 86 GLY A C 1
ATOM 677 O O . GLY A 1 86 ? -6.393 20.955 11.716 1.00 79.50 86 GLY A O 1
ATOM 678 N N . ASP A 1 87 ? -7.581 21.437 9.876 1.00 65.62 87 ASP A N 1
ATOM 679 C CA . ASP A 1 87 ? -6.523 22.218 9.229 1.00 65.62 87 ASP A CA 1
ATOM 680 C C . ASP A 1 87 ? -6.337 23.546 9.982 1.00 65.62 87 ASP A C 1
ATOM 682 O O . ASP A 1 87 ? -6.956 24.568 9.694 1.00 65.62 87 ASP A O 1
ATOM 686 N N . SER A 1 88 ? -5.528 23.503 11.036 1.00 61.41 88 SER A N 1
ATOM 687 C CA . SER A 1 88 ? -5.194 24.650 11.877 1.00 61.41 88 SER A CA 1
ATOM 688 C C . SER A 1 88 ? -4.030 25.433 11.269 1.00 61.41 88 SER A C 1
ATOM 690 O O . SER A 1 88 ? -3.099 25.803 11.979 1.00 61.41 88 SER A O 1
ATOM 692 N N . GLU A 1 89 ? -4.034 25.671 9.957 1.00 56.91 89 GLU A N 1
ATOM 693 C CA . GLU A 1 89 ? -3.107 26.637 9.375 1.00 56.91 89 GLU A CA 1
ATOM 694 C C . GLU A 1 89 ? -3.768 28.011 9.383 1.00 56.91 89 GLU A C 1
ATOM 696 O O . GLU A 1 89 ? -4.684 28.328 8.621 1.00 56.91 89 GLU A O 1
ATOM 701 N N . GLY A 1 90 ? -3.297 28.831 10.323 1.00 50.78 90 GLY A N 1
ATOM 702 C CA . GLY A 1 90 ? -3.594 30.244 10.381 1.00 50.78 90 GLY A CA 1
ATOM 703 C C . GLY A 1 90 ? -3.361 30.894 9.023 1.00 50.78 90 GLY A C 1
ATOM 704 O O . GLY A 1 90 ? -2.280 30.822 8.446 1.00 50.78 90 GLY A O 1
ATOM 705 N N . SER A 1 91 ? -4.397 31.588 8.563 1.00 45.72 91 SER A N 1
ATOM 706 C CA . SER A 1 91 ? -4.346 32.636 7.552 1.00 45.72 91 SER A CA 1
ATOM 707 C C . SER A 1 91 ? -3.302 33.698 7.943 1.00 45.72 91 SER A C 1
ATOM 709 O O . SER A 1 91 ? -3.657 34.792 8.390 1.00 45.72 91 SER A O 1
ATOM 711 N N . ILE A 1 92 ? -2.008 33.433 7.749 1.00 54.47 92 ILE A N 1
ATOM 712 C CA . ILE A 1 92 ? -1.036 34.507 7.571 1.00 54.47 92 ILE A CA 1
ATOM 713 C C . ILE A 1 92 ? -1.307 35.050 6.175 1.00 54.47 92 ILE A C 1
ATOM 715 O O . ILE A 1 92 ? -0.853 34.522 5.164 1.00 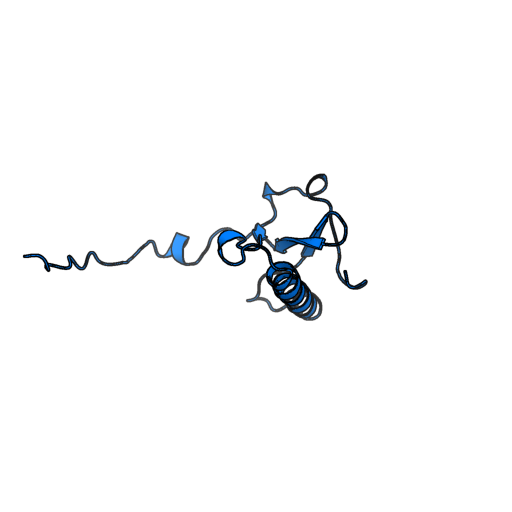54.47 92 ILE A O 1
ATOM 719 N N . ARG A 1 93 ? -2.113 36.113 6.136 1.00 43.88 93 ARG A N 1
ATOM 720 C CA . ARG A 1 93 ? -2.199 37.002 4.983 1.00 43.88 93 ARG A CA 1
ATOM 721 C C . ARG A 1 93 ? -0.784 37.515 4.731 1.00 43.88 93 ARG A C 1
ATOM 723 O O . ARG A 1 93 ? -0.306 38.392 5.448 1.00 43.88 93 ARG A O 1
ATOM 730 N N . SER A 1 94 ? -0.099 36.952 3.744 1.00 41.72 94 SER A N 1
ATOM 731 C CA . SER A 1 94 ? 1.091 37.563 3.173 1.00 41.72 94 SER A CA 1
ATOM 732 C C . SER A 1 94 ? 0.650 38.853 2.482 1.00 41.72 94 SER A C 1
ATOM 734 O O . SER A 1 94 ? 0.250 38.842 1.320 1.00 41.72 94 SER A O 1
ATOM 736 N N . ASN A 1 95 ? 0.679 39.969 3.206 1.00 48.50 95 ASN A N 1
ATOM 737 C CA . ASN A 1 95 ? 0.653 41.286 2.586 1.00 48.50 95 ASN A CA 1
ATOM 738 C C . ASN A 1 95 ? 2.021 41.522 1.939 1.00 48.50 95 ASN A C 1
ATOM 740 O O . ASN A 1 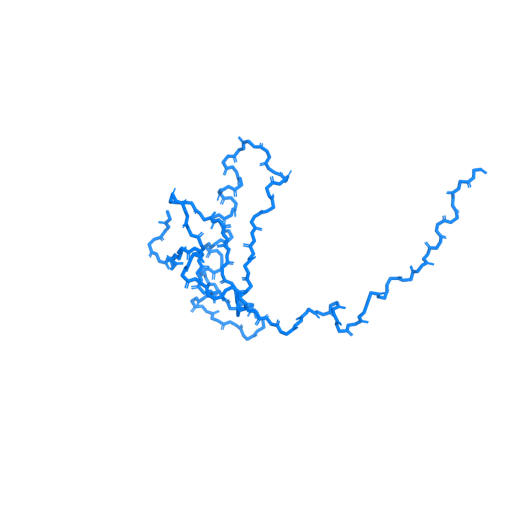95 ? 2.900 42.108 2.564 1.00 48.50 95 ASN A O 1
ATOM 744 N N . VAL A 1 96 ? 2.205 41.055 0.704 1.00 44.72 96 VAL A N 1
ATOM 745 C CA . VAL A 1 96 ? 3.232 41.569 -0.211 1.00 44.72 96 VAL A CA 1
ATOM 746 C C . VAL A 1 96 ? 2.657 41.549 -1.623 1.00 44.72 96 VAL A C 1
ATOM 748 O O . VAL A 1 96 ? 2.317 40.477 -2.117 1.00 44.72 96 VAL A O 1
ATOM 751 N N . THR A 1 97 ? 2.544 42.744 -2.212 1.00 38.84 97 THR A N 1
ATOM 752 C CA . THR A 1 97 ? 2.448 43.175 -3.631 1.00 38.84 97 THR A CA 1
ATOM 753 C C . THR A 1 97 ? 1.568 44.441 -3.594 1.00 38.84 97 THR A C 1
ATOM 755 O O . THR A 1 97 ? 0.437 44.355 -3.129 1.00 38.84 97 THR A O 1
ATOM 758 N N . GLN A 1 98 ? 1.999 45.648 -3.959 1.00 39.34 98 GLN A N 1
ATOM 759 C CA . GLN A 1 98 ? 3.042 46.100 -4.880 1.00 39.34 98 GLN A CA 1
ATOM 760 C C . GLN A 1 98 ? 3.547 47.481 -4.438 1.00 39.34 98 GLN A C 1
ATOM 762 O O . GLN A 1 98 ? 2.734 48.216 -3.832 1.00 39.34 98 GLN A O 1
#

Secondary structure (DSSP, 8-state):
--TTS-EE-GGGS-TTTEEEEPP-GGGS-S-THHHHHHHHHHHHHHHHHHS--TTSPPEEEEEEETTEEEEEEEE--S--HHHHH-------------

Organism: NCBI:txid161662

Foldseek 3Di:
DDPLFDEDAPVVDPCVFWDKAFQPCVVPPDDCVSQVVVVVVQVVLSVCCVPPDPPDWHWDGFYDDPNTGGITTTGDDPDDPCVVVPPPDDPPPPPDDD

pLDDT: mean 85.33, std 15.2, range [38.84, 97.0]